Protein AF-D0INF3-F1 (afdb_monomer)

Mean predicted aligned error: 3.2 Å

InterPro domains:
  IPR000438 Acetyl-CoA carboxylase carboxyl transferase, beta subunit [PR01070] (23-40)
  IPR000438 Acetyl-CoA carboxylase carboxyl transferase, beta subunit [PR01070] (52-56)
  IPR011762 Acetyl-coenzyme A carboxyltransferase, N-terminal [PS50980] (1-56)
  IPR029045 ClpP/crotonase-like domain superfamily [SSF52096] (1-56)

Organism: NCBI:txid486078

Structure (mmCIF, N/CA/C/O backbone):
data_AF-D0INF3-F1
#
_entry.id   AF-D0INF3-F1
#
loop_
_atom_site.group_PDB
_atom_site.id
_atom_site.type_symbol
_atom_site.label_atom_id
_atom_site.label_alt_id
_atom_site.label_comp_id
_atom_site.label_asym_id
_atom_site.label_entity_id
_atom_site.label_seq_id
_atom_site.pdbx_PDB_ins_code
_atom_site.Cartn_x
_atom_site.Cartn_y
_atom_site.Cartn_z
_atom_site.occupancy
_atom_site.B_iso_or_equiv
_atom_site.auth_seq_id
_atom_site.auth_comp_id
_atom_site.auth_asym_id
_atom_site.auth_atom_id
_atom_site.pdbx_PDB_model_num
ATOM 1 N N . MET A 1 1 ? 1.412 13.714 1.565 1.00 88.00 1 MET A N 1
ATOM 2 C CA . MET A 1 1 ? 1.341 12.305 2.007 1.00 88.00 1 MET A CA 1
ATOM 3 C C . MET A 1 1 ? 0.865 12.145 3.446 1.00 88.00 1 MET A C 1
ATOM 5 O O . M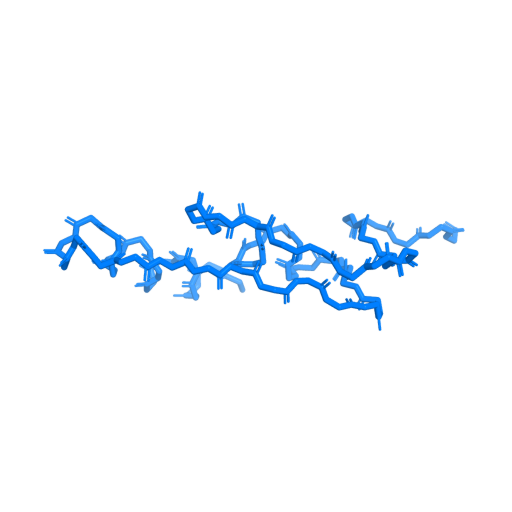ET A 1 1 ? -0.068 11.382 3.645 1.00 88.00 1 MET A O 1
ATOM 9 N N . ALA A 1 2 ? 1.372 12.926 4.410 1.00 92.94 2 ALA A N 1
ATOM 10 C CA . ALA A 1 2 ? 0.944 12.866 5.819 1.00 92.94 2 ALA A CA 1
ATOM 11 C C . ALA A 1 2 ? -0.585 12.872 6.042 1.00 92.94 2 ALA A C 1
ATOM 13 O O . ALA A 1 2 ? -1.091 12.067 6.814 1.00 92.94 2 ALA A O 1
ATOM 14 N N . LYS A 1 3 ? -1.337 13.709 5.308 1.00 95.94 3 LYS A N 1
ATOM 15 C CA . LYS A 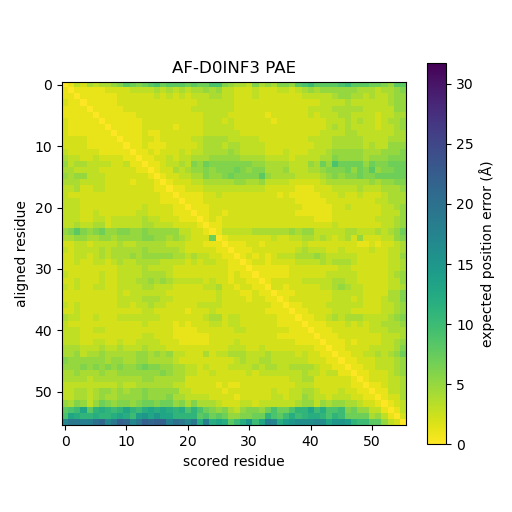1 3 ? -2.810 13.763 5.395 1.00 95.94 3 LYS A CA 1
ATOM 16 C C . LYS A 1 3 ? -3.482 12.406 5.135 1.00 95.94 3 LYS A C 1
ATOM 18 O O . LYS A 1 3 ? -4.386 12.022 5.864 1.00 95.94 3 LYS A O 1
ATOM 23 N N . ILE A 1 4 ? -3.054 11.700 4.088 1.00 95.25 4 ILE A N 1
ATOM 24 C CA . ILE A 1 4 ? -3.680 10.434 3.677 1.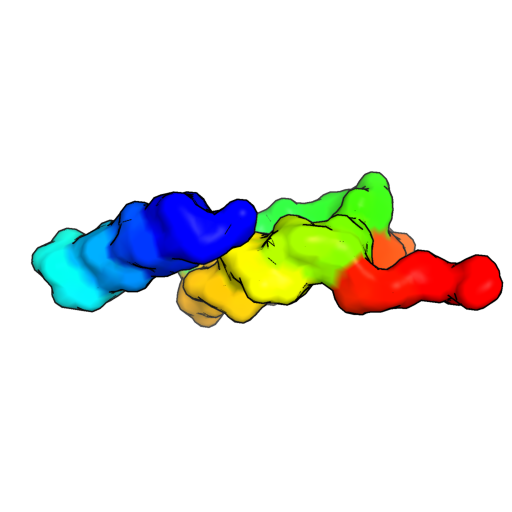00 95.25 4 ILE A CA 1
ATOM 25 C C . ILE A 1 4 ? -3.260 9.318 4.636 1.00 95.25 4 ILE A C 1
ATOM 27 O O . ILE A 1 4 ? -4.107 8.549 5.068 1.00 95.25 4 ILE A O 1
ATOM 31 N N . SER A 1 5 ? -1.986 9.282 5.038 1.00 95.12 5 SER A N 1
ATOM 32 C CA . SER A 1 5 ? -1.503 8.341 6.056 1.00 95.12 5 SER A CA 1
ATOM 33 C C . SER A 1 5 ? -2.230 8.506 7.392 1.00 95.12 5 SER A C 1
ATOM 35 O O . SER A 1 5 ? -2.579 7.512 8.014 1.00 95.12 5 SER A O 1
ATOM 37 N N . SER A 1 6 ? -2.510 9.744 7.810 1.00 95.88 6 SER A N 1
ATOM 38 C CA . SER A 1 6 ? -3.272 10.016 9.034 1.00 95.88 6 SER A CA 1
ATOM 39 C C . SER A 1 6 ? -4.721 9.533 8.923 1.00 95.88 6 SER A C 1
ATOM 41 O O . SER A 1 6 ? -5.207 8.863 9.827 1.00 95.88 6 SER A O 1
ATOM 43 N N . ALA A 1 7 ? -5.393 9.788 7.797 1.00 96.06 7 ALA A N 1
ATOM 44 C CA . ALA A 1 7 ? -6.746 9.278 7.574 1.00 96.06 7 ALA A CA 1
ATOM 45 C C . ALA A 1 7 ? -6.797 7.738 7.523 1.00 96.06 7 ALA A C 1
ATOM 47 O O . ALA A 1 7 ? -7.748 7.135 8.017 1.00 96.06 7 ALA A O 1
ATOM 48 N N . LEU A 1 8 ? -5.771 7.102 6.947 1.00 95.19 8 LEU A N 1
ATOM 49 C CA . LEU A 1 8 ? -5.661 5.646 6.900 1.00 95.19 8 LEU A CA 1
ATOM 50 C C . LEU A 1 8 ? -5.419 5.048 8.294 1.00 95.19 8 LEU A C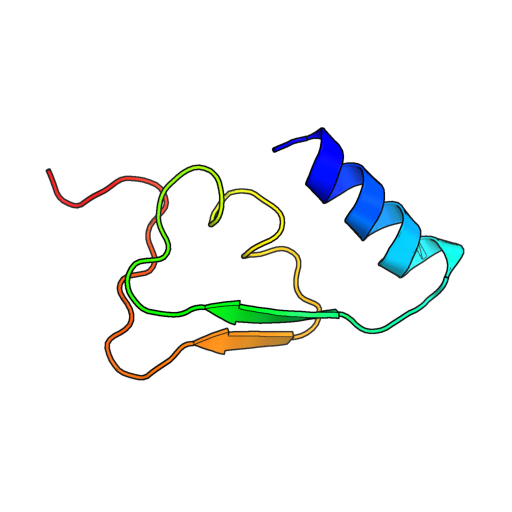 1
ATOM 52 O O . LEU A 1 8 ? -6.049 4.058 8.650 1.00 95.19 8 LEU A O 1
ATOM 56 N N . TYR A 1 9 ? -4.584 5.693 9.109 1.00 95.25 9 TYR A N 1
ATOM 57 C CA . TYR A 1 9 ? -4.374 5.300 10.500 1.00 95.25 9 TYR A CA 1
ATOM 58 C C . TYR A 1 9 ? -5.686 5.321 11.298 1.00 95.25 9 TYR A C 1
ATOM 60 O O . TYR A 1 9 ? -6.019 4.352 11.973 1.00 95.25 9 TYR A O 1
ATOM 68 N N . GLU A 1 10 ? -6.484 6.381 11.160 1.00 95.81 10 GLU A N 1
ATOM 69 C CA . GLU A 1 10 ? -7.811 6.476 11.782 1.00 95.81 10 GLU A CA 1
ATOM 70 C C . GLU A 1 10 ? -8.760 5.357 11.307 1.00 95.81 10 GLU A C 1
ATOM 72 O O . GLU A 1 10 ? -9.516 4.782 12.094 1.00 95.81 10 GLU A O 1
ATOM 77 N N . TYR A 1 11 ? -8.709 5.012 10.018 1.00 95.50 11 TYR A N 1
ATOM 78 C CA . TYR A 1 11 ? -9.495 3.925 9.432 1.00 95.50 11 TYR A CA 1
ATOM 79 C C . TYR A 1 11 ? -9.111 2.549 10.007 1.00 95.50 11 TYR A C 1
ATOM 81 O O . TYR A 1 11 ? -9.994 1.763 10.356 1.00 95.50 11 TYR A O 1
ATOM 89 N N . GLN A 1 12 ? -7.817 2.274 10.174 1.00 94.25 12 GLN A N 1
ATOM 90 C CA . GLN A 1 12 ? -7.334 1.002 10.718 1.00 94.25 12 GLN A CA 1
ATOM 91 C C . GLN A 1 12 ? -7.500 0.916 12.240 1.00 94.25 12 GLN A C 1
ATOM 93 O O . GLN A 1 12 ? -7.960 -0.099 12.752 1.00 94.25 12 GLN A O 1
ATOM 98 N N . VAL A 1 13 ? -7.176 1.972 12.989 1.00 93.12 13 VAL A N 1
ATOM 99 C CA . VAL A 1 13 ? -7.158 1.926 14.461 1.00 93.12 13 VAL A CA 1
ATOM 100 C C . VAL A 1 13 ? -8.542 2.142 15.061 1.00 93.12 13 VAL A C 1
ATOM 102 O O . VAL A 1 13 ? -8.999 1.331 15.867 1.00 93.12 13 VAL A O 1
ATOM 105 N N . ASN A 1 14 ? -9.230 3.214 14.662 1.00 94.06 14 ASN A N 1
ATOM 106 C CA . ASN A 1 14 ? -10.500 3.584 15.287 1.00 94.06 14 ASN A CA 1
ATOM 107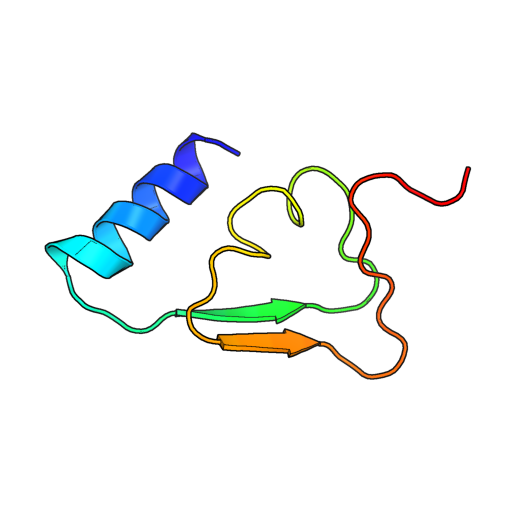 C C . ASN A 1 14 ? -11.675 2.824 14.683 1.00 94.06 14 ASN A C 1
ATOM 109 O O . ASN A 1 14 ? -12.581 2.416 15.409 1.00 94.06 14 ASN A O 1
ATOM 113 N N . LYS A 1 15 ? -11.6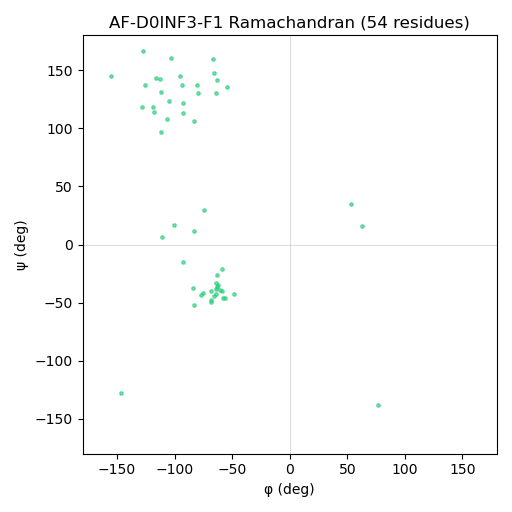58 2.592 13.365 1.00 94.56 15 LYS A N 1
ATOM 114 C CA . LYS A 1 15 ? -12.731 1.843 12.694 1.00 94.56 15 LYS A CA 1
ATOM 115 C C . LYS A 1 15 ? -12.449 0.347 12.574 1.00 94.56 15 LYS A C 1
ATOM 117 O O . LYS A 1 15 ? -13.393 -0.399 12.327 1.00 94.56 15 LYS A O 1
ATOM 122 N N . LYS A 1 16 ? -11.201 -0.099 12.787 1.00 92.88 16 LYS A N 1
ATOM 123 C CA . LYS A 1 16 ? -10.791 -1.515 12.681 1.00 92.88 16 LYS A CA 1
ATOM 124 C C . LYS A 1 16 ? -11.175 -2.138 11.342 1.00 92.88 16 LYS A C 1
ATOM 126 O O . LYS A 1 16 ? -11.560 -3.304 11.272 1.00 92.88 16 LYS A O 1
ATOM 131 N N . LEU A 1 17 ? -11.121 -1.330 10.288 1.00 94.81 17 LEU A N 1
ATOM 132 C CA . LEU A 1 17 ? -11.476 -1.753 8.947 1.00 94.81 17 LEU A CA 1
ATOM 133 C C . LEU A 1 17 ? -10.227 -2.168 8.181 1.00 94.81 17 LEU A C 1
ATOM 135 O O . LEU A 1 17 ? -9.155 -1.587 8.333 1.00 94.81 17 LEU A O 1
ATOM 139 N N . PHE A 1 18 ? -10.410 -3.171 7.335 1.00 95.19 18 PHE A N 1
ATOM 140 C CA . PHE A 1 18 ? -9.348 -3.768 6.550 1.00 95.19 18 PHE A CA 1
ATOM 141 C C . PHE A 1 18 ? -9.031 -2.926 5.312 1.00 95.19 18 PHE A C 1
ATOM 143 O O . PHE A 1 18 ? -9.940 -2.433 4.631 1.00 95.19 18 PHE A O 1
ATOM 150 N N . TYR A 1 19 ? -7.744 -2.765 5.019 1.00 96.38 19 TYR A N 1
ATOM 151 C CA . TYR A 1 19 ? -7.237 -2.000 3.891 1.00 96.38 19 TYR A CA 1
ATOM 152 C C . TYR A 1 19 ? -6.238 -2.830 3.076 1.00 96.38 19 TYR A C 1
ATOM 154 O O . TYR A 1 19 ? -5.177 -3.230 3.558 1.00 96.38 19 TYR A O 1
ATOM 162 N N . VAL A 1 20 ? -6.576 -3.062 1.805 1.00 96.69 20 VAL A N 1
ATOM 163 C CA . VAL A 1 20 ? -5.703 -3.739 0.839 1.00 96.69 20 VAL A CA 1
ATOM 164 C C . VAL A 1 20 ? -5.127 -2.711 -0.116 1.00 96.69 20 VAL A C 1
ATOM 166 O O . VAL A 1 20 ? -5.866 -2.004 -0.799 1.00 96.69 20 VAL A O 1
ATOM 169 N N . SER A 1 21 ? -3.802 -2.666 -0.193 1.00 95.88 21 SER A N 1
ATOM 170 C CA . SER A 1 21 ? -3.091 -1.856 -1.171 1.00 95.88 21 SER A CA 1
ATOM 171 C C . SER A 1 21 ? -2.789 -2.695 -2.407 1.00 95.88 21 SER A C 1
ATOM 173 O O . SER A 1 21 ? -2.128 -3.728 -2.306 1.00 95.88 21 SER A O 1
ATOM 175 N N . ILE A 1 22 ? -3.268 -2.259 -3.571 1.00 95.88 22 ILE A N 1
ATOM 176 C CA . ILE A 1 22 ? -2.950 -2.885 -4.858 1.00 95.88 22 ILE A CA 1
ATOM 177 C C . ILE A 1 22 ? -1.980 -1.965 -5.597 1.00 95.88 22 ILE A C 1
ATOM 179 O O . ILE A 1 22 ? -2.351 -0.882 -6.047 1.00 95.88 22 ILE A O 1
ATOM 183 N N . LEU A 1 23 ? -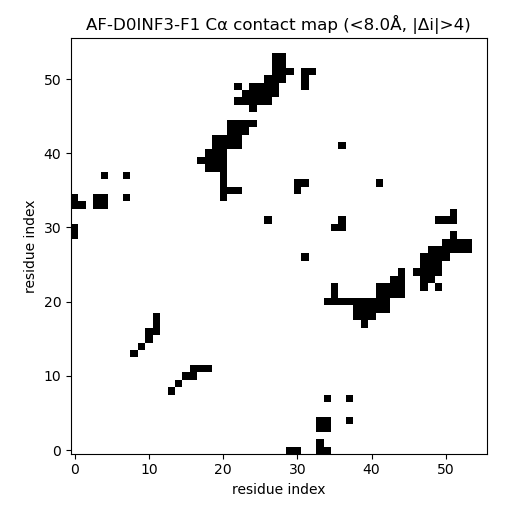0.724 -2.392 -5.679 1.00 95.50 23 LEU A N 1
ATOM 184 C CA . LEU A 1 23 ? 0.376 -1.666 -6.297 1.00 95.50 23 LEU A CA 1
ATOM 185 C C . LEU A 1 23 ? 0.518 -2.084 -7.760 1.00 95.50 23 LEU A C 1
ATOM 187 O O . LEU A 1 23 ? 0.906 -3.212 -8.072 1.00 95.50 23 LEU A O 1
ATOM 191 N N . THR A 1 24 ? 0.232 -1.150 -8.657 1.00 94.25 24 THR A N 1
ATOM 192 C CA . THR A 1 24 ? 0.363 -1.336 -10.104 1.00 94.25 24 THR A CA 1
ATOM 193 C C . THR A 1 24 ? 1.620 -0.642 -10.624 1.00 94.25 24 THR A C 1
ATOM 195 O O . THR A 1 24 ? 2.217 0.216 -9.959 1.00 94.25 24 THR A O 1
ATOM 198 N N . SER A 1 25 ? 2.086 -1.052 -11.804 1.00 91.56 25 SER A N 1
ATOM 199 C CA . SER A 1 25 ? 3.305 -0.490 -12.390 1.00 91.56 25 SER A CA 1
ATOM 200 C C . SER A 1 25 ? 3.047 0.869 -13.058 1.00 91.56 25 SER A C 1
ATOM 202 O O . SER A 1 25 ? 2.171 0.934 -13.923 1.00 91.56 25 SER A O 1
ATOM 204 N N . PRO A 1 26 ? 3.842 1.926 -12.787 1.00 92.44 26 PRO A N 1
ATOM 205 C CA . PRO A 1 26 ? 4.852 2.069 -11.735 1.00 92.44 26 PRO A CA 1
ATOM 206 C C . PRO A 1 26 ? 4.283 2.729 -10.463 1.00 92.44 26 PRO A C 1
ATOM 208 O O . PRO A 1 26 ? 3.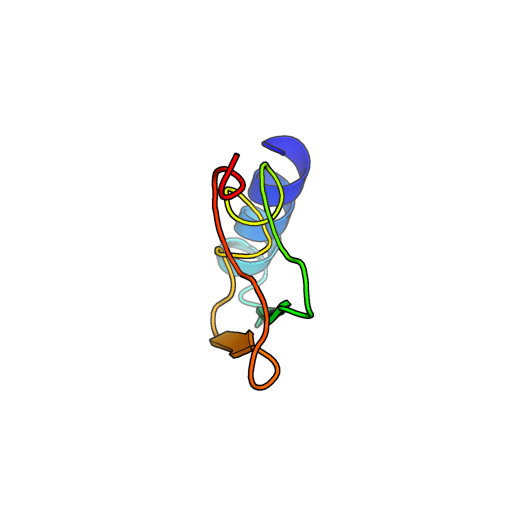629 3.768 -10.533 1.00 92.44 26 PRO A O 1
ATOM 211 N N . THR A 1 27 ? 4.629 2.207 -9.283 1.00 94.19 27 THR A N 1
ATOM 212 C CA . THR A 1 27 ? 4.338 2.859 -7.997 1.00 94.19 27 THR A CA 1
ATOM 213 C C . THR A 1 27 ? 5.629 3.336 -7.343 1.00 94.19 27 THR A C 1
ATOM 215 O O . THR A 1 27 ? 6.332 2.574 -6.675 1.00 94.19 27 THR A O 1
ATOM 218 N N . THR A 1 28 ? 5.953 4.619 -7.524 1.00 94.50 28 THR A N 1
ATOM 219 C CA . THR A 1 28 ? 7.185 5.203 -6.975 1.00 94.50 28 THR A CA 1
ATOM 220 C C . THR A 1 28 ? 6.978 6.468 -6.147 1.00 94.50 28 THR A C 1
ATOM 222 O O . THR A 1 28 ? 5.928 7.110 -6.215 1.00 94.50 28 THR A O 1
ATOM 225 N N . GLY A 1 29 ? 7.998 6.888 -5.396 1.00 94.06 29 GLY A N 1
ATOM 226 C CA . GLY A 1 29 ? 8.001 8.185 -4.722 1.00 94.06 29 GLY A CA 1
ATOM 227 C C . GLY A 1 29 ? 7.144 8.215 -3.463 1.00 94.06 29 GLY A C 1
ATOM 228 O O . GLY A 1 29 ? 7.133 7.293 -2.645 1.00 94.06 29 GLY A O 1
ATOM 229 N N . GLY A 1 30 ? 6.410 9.317 -3.300 1.00 93.62 30 GLY A N 1
ATOM 230 C CA . GLY A 1 30 ? 5.615 9.572 -2.101 1.00 93.62 30 GLY A CA 1
ATOM 231 C C . GLY A 1 30 ? 4.494 8.559 -1.864 1.00 93.62 30 GLY A C 1
ATOM 232 O O . GLY A 1 30 ? 4.101 8.366 -0.718 1.00 93.62 30 GLY A O 1
ATOM 233 N N . VAL A 1 31 ? 3.970 7.913 -2.912 1.00 93.31 31 VAL A N 1
ATOM 234 C CA . VAL A 1 31 ? 2.898 6.908 -2.775 1.00 93.31 31 VAL A CA 1
ATOM 235 C C . VAL A 1 31 ? 3.440 5.670 -2.065 1.00 93.31 31 VAL A C 1
ATOM 237 O O . VAL A 1 31 ? 2.867 5.231 -1.069 1.00 93.31 31 VAL A O 1
ATOM 240 N N . THR A 1 32 ? 4.602 5.188 -2.505 1.00 92.88 32 THR A N 1
ATOM 241 C CA . THR A 1 32 ? 5.340 4.088 -1.872 1.00 92.88 32 THR A CA 1
ATOM 242 C C . THR A 1 32 ? 5.764 4.440 -0.445 1.00 92.88 32 THR A C 1
ATOM 244 O O . THR A 1 32 ? 5.730 3.588 0.428 1.00 92.88 32 THR A O 1
ATOM 247 N N . ALA A 1 33 ? 6.097 5.704 -0.170 1.00 93.69 33 ALA A N 1
ATOM 248 C CA . ALA A 1 33 ? 6.429 6.180 1.179 1.00 93.69 33 ALA A CA 1
ATOM 249 C C . ALA A 1 33 ? 5.211 6.534 2.056 1.00 93.69 33 ALA A C 1
ATOM 251 O O . ALA A 1 33 ? 5.363 7.198 3.082 1.00 93.69 33 ALA A O 1
ATOM 252 N N . SER A 1 34 ? 3.993 6.178 1.647 1.00 94.62 34 SER A N 1
ATOM 253 C CA . SER A 1 34 ? 2.785 6.501 2.408 1.00 94.62 34 SER A CA 1
ATOM 254 C C . SER A 1 34 ? 1.720 5.416 2.276 1.00 94.62 34 SER A C 1
ATOM 256 O O . SER A 1 34 ? 2.003 4.252 2.527 1.00 94.62 34 SER A O 1
ATOM 258 N N . PHE A 1 35 ? 0.491 5.777 1.908 1.00 94.25 35 PHE A N 1
ATOM 259 C CA . PHE A 1 35 ? -0.668 4.885 1.887 1.00 94.25 35 PHE A CA 1
ATOM 260 C C . PHE A 1 35 ? -0.496 3.663 0.975 1.00 94.25 35 PHE A C 1
ATOM 262 O O . PHE A 1 35 ? -1.175 2.663 1.182 1.00 94.25 35 PHE A O 1
ATOM 269 N N . GLY A 1 36 ? 0.416 3.715 -0.002 1.00 93.12 36 GLY A N 1
ATOM 270 C CA . GLY A 1 36 ? 0.749 2.561 -0.833 1.00 93.12 36 GLY A CA 1
ATOM 271 C C . GLY A 1 36 ? 1.372 1.413 -0.031 1.00 93.12 36 GLY A C 1
ATOM 272 O O . GLY A 1 36 ? 1.113 0.254 -0.334 1.00 93.12 36 GLY A O 1
ATOM 273 N N . MET A 1 37 ? 2.137 1.711 1.022 1.00 94.31 37 MET A N 1
ATOM 274 C CA . MET A 1 37 ? 2.854 0.702 1.816 1.00 94.31 37 MET A CA 1
ATOM 275 C C . MET A 1 37 ? 2.299 0.528 3.239 1.00 94.31 37 MET A C 1
ATOM 277 O O . MET A 1 37 ? 2.870 -0.195 4.045 1.00 94.31 37 MET A O 1
ATOM 281 N N . LEU A 1 38 ? 1.177 1.181 3.549 1.00 94.75 38 LEU A N 1
ATOM 282 C CA . LEU A 1 38 ? 0.475 1.089 4.839 1.00 94.75 38 LEU A CA 1
ATOM 283 C C . LEU A 1 38 ? -0.747 0.143 4.776 1.00 94.75 38 LEU A C 1
ATOM 285 O O . LEU A 1 38 ? -1.626 0.201 5.630 1.00 94.75 38 LEU A O 1
ATOM 289 N N . GLY A 1 39 ? -0.814 -0.702 3.741 1.00 93.56 39 GLY A N 1
ATOM 290 C CA . GLY A 1 39 ? -1.795 -1.784 3.597 1.00 93.56 39 GLY A CA 1
ATOM 291 C C . GLY A 1 39 ? -1.664 -2.848 4.680 1.00 93.56 39 GLY A C 1
ATOM 292 O O . GLY A 1 39 ? -0.544 -3.231 5.005 1.00 93.56 39 GLY A O 1
ATOM 293 N N . ASP A 1 40 ? -2.785 -3.384 5.170 1.00 94.62 40 ASP A N 1
ATOM 294 C CA . ASP A 1 40 ? -2.777 -4.628 5.957 1.00 94.62 40 ASP A CA 1
ATOM 295 C C . ASP A 1 40 ? -2.300 -5.797 5.083 1.00 94.62 40 ASP A C 1
ATOM 297 O O . ASP A 1 40 ? -1.541 -6.662 5.516 1.00 94.62 40 ASP A O 1
ATOM 301 N N . ILE A 1 41 ? -2.730 -5.789 3.817 1.00 96.19 41 ILE A N 1
ATOM 302 C CA . ILE A 1 41 ? -2.196 -6.633 2.752 1.00 96.19 41 ILE A CA 1
ATOM 303 C C . ILE A 1 41 ? -1.783 -5.742 1.589 1.00 96.19 41 ILE A C 1
ATOM 305 O O . ILE A 1 41 ? -2.500 -4.817 1.201 1.00 96.19 41 ILE A O 1
ATOM 309 N N . ILE A 1 42 ? -0.627 -6.052 1.013 1.00 96.50 42 ILE A N 1
ATOM 310 C CA . ILE A 1 42 ? -0.090 -5.368 -0.155 1.00 96.50 42 ILE A CA 1
ATOM 311 C C . ILE A 1 42 ? 0.042 -6.392 -1.275 1.00 96.50 42 ILE A C 1
ATOM 313 O O . ILE A 1 42 ? 0.766 -7.378 -1.147 1.00 96.50 42 ILE A O 1
ATOM 317 N N . ILE A 1 43 ? -0.677 -6.158 -2.367 1.00 97.00 43 ILE A N 1
ATOM 318 C CA . ILE A 1 43 ? -0.657 -6.984 -3.572 1.00 97.00 43 ILE A CA 1
ATOM 319 C C . ILE A 1 43 ? -0.006 -6.160 -4.669 1.00 97.00 43 ILE A C 1
ATOM 321 O O . ILE A 1 43 ? -0.375 -5.010 -4.875 1.00 97.00 43 ILE A O 1
ATOM 325 N N . ALA A 1 44 ? 0.951 -6.741 -5.378 1.00 96.25 44 ALA A N 1
ATOM 326 C CA . ALA A 1 44 ? 1.584 -6.105 -6.521 1.00 96.25 44 ALA A CA 1
ATOM 327 C C . ALA A 1 44 ? 1.298 -6.900 -7.792 1.00 96.25 44 ALA A C 1
ATOM 329 O O . ALA A 1 44 ? 1.275 -8.133 -7.767 1.00 96.25 44 ALA A O 1
ATOM 330 N N . GLU A 1 45 ? 1.112 -6.199 -8.906 1.00 96.19 45 GLU A N 1
ATOM 331 C CA . GLU A 1 45 ? 1.081 -6.853 -10.213 1.00 96.19 45 GLU A CA 1
ATOM 332 C C . GLU A 1 45 ? 2.457 -7.462 -10.548 1.00 96.19 45 GLU A C 1
ATOM 334 O O . GLU A 1 45 ? 3.499 -6.909 -10.168 1.00 96.19 45 GLU A O 1
ATOM 339 N N . PRO A 1 46 ? 2.507 -8.584 -11.289 1.00 94.00 46 PRO A N 1
ATOM 340 C CA . PRO A 1 46 ? 3.765 -9.129 -11.784 1.00 94.00 46 PRO A CA 1
ATOM 341 C C . PRO A 1 46 ? 4.553 -8.082 -12.582 1.00 94.00 46 PRO A C 1
ATOM 343 O O . PRO A 1 46 ? 3.998 -7.389 -13.431 1.00 94.00 46 PRO A O 1
ATOM 346 N N . ASN A 1 47 ? 5.863 -7.990 -12.338 1.00 92.50 47 ASN A N 1
ATOM 347 C CA . ASN A 1 47 ? 6.762 -7.000 -12.952 1.00 92.50 47 ASN A CA 1
ATOM 348 C C . ASN A 1 47 ? 6.442 -5.527 -12.618 1.00 92.50 47 ASN A C 1
ATOM 350 O O . ASN A 1 47 ? 6.949 -4.623 -13.290 1.00 92.50 47 ASN A O 1
ATOM 354 N N . ALA A 1 48 ? 5.635 -5.255 -11.584 1.00 93.12 48 ALA A N 1
ATOM 355 C CA . ALA A 1 48 ? 5.385 -3.887 -11.151 1.00 93.12 48 ALA A CA 1
ATOM 356 C C . ALA A 1 48 ? 6.659 -3.217 -10.625 1.00 93.12 48 ALA A C 1
ATOM 358 O O . ALA A 1 48 ? 7.375 -3.753 -9.778 1.00 93.12 48 ALA A O 1
ATOM 359 N N . THR A 1 49 ? 6.937 -2.008 -11.115 1.00 92.50 49 THR A N 1
ATOM 360 C CA . THR A 1 49 ? 8.065 -1.213 -10.619 1.00 92.50 49 THR A CA 1
ATOM 361 C C . THR A 1 49 ? 7.645 -0.465 -9.362 1.00 92.50 49 THR A C 1
ATOM 363 O O . THR A 1 49 ? 6.912 0.521 -9.446 1.00 92.50 49 THR A O 1
ATOM 366 N N . ILE A 1 50 ? 8.121 -0.926 -8.203 1.00 93.94 50 ILE A N 1
ATOM 367 C CA . ILE A 1 50 ? 7.830 -0.328 -6.897 1.00 93.94 50 ILE A CA 1
ATOM 368 C C . ILE A 1 50 ? 9.134 0.163 -6.267 1.00 93.94 50 ILE A C 1
ATOM 370 O O . ILE A 1 50 ? 10.011 -0.639 -5.956 1.00 93.94 50 ILE A O 1
ATOM 374 N N . ALA A 1 51 ? 9.287 1.477 -6.090 1.00 92.38 51 ALA A N 1
ATOM 375 C CA . ALA A 1 51 ? 10.527 2.056 -5.563 1.00 92.38 51 ALA A CA 1
ATOM 376 C C . ALA A 1 51 ? 10.312 3.419 -4.898 1.00 92.38 51 ALA A C 1
ATOM 378 O O . ALA A 1 51 ? 9.524 4.227 -5.370 1.00 92.38 51 ALA A O 1
ATOM 379 N N . PHE A 1 52 ? 11.049 3.739 -3.834 1.00 90.75 52 PHE A N 1
ATOM 380 C CA . PHE A 1 52 ? 10.967 5.080 -3.243 1.00 90.75 52 PHE A CA 1
ATOM 381 C C . PHE A 1 52 ? 11.546 6.154 -4.175 1.00 90.75 52 PHE A C 1
ATOM 383 O O . PHE A 1 52 ? 10.880 7.140 -4.471 1.00 90.75 52 PHE A O 1
ATOM 390 N N . ALA A 1 53 ? 12.749 5.938 -4.698 1.00 90.19 53 ALA A N 1
ATOM 391 C CA . ALA A 1 53 ? 13.354 6.782 -5.721 1.00 90.19 53 ALA A CA 1
ATOM 392 C C . ALA A 1 53 ? 13.474 5.991 -7.030 1.00 90.19 53 ALA A C 1
ATOM 394 O O . ALA A 1 53 ? 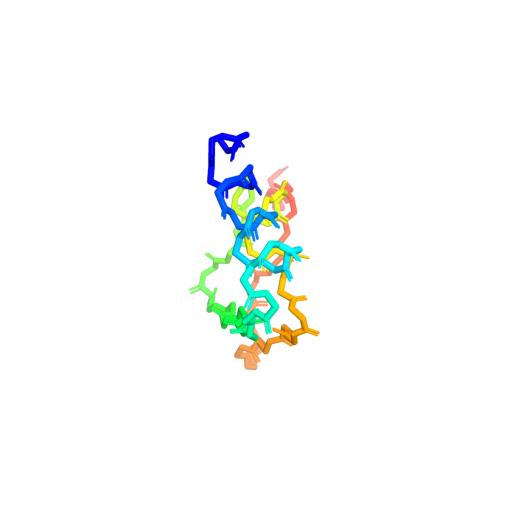13.725 4.786 -7.011 1.00 90.19 53 ALA A O 1
ATOM 395 N N . GLY A 1 54 ? 13.257 6.658 -8.165 1.00 83.44 54 GLY A N 1
ATOM 396 C CA . GLY A 1 54 ? 13.417 6.040 -9.482 1.00 83.44 54 GLY A CA 1
ATOM 397 C C . GLY A 1 54 ? 14.878 5.681 -9.774 1.00 83.44 54 GLY A C 1
ATOM 398 O O . GLY A 1 54 ? 15.791 6.250 -9.188 1.00 83.44 54 GLY A O 1
ATOM 399 N N . LYS A 1 55 ? 15.097 4.760 -10.718 1.00 78.81 55 LYS A N 1
ATOM 400 C CA . LYS A 1 55 ? 16.420 4.241 -11.124 1.00 78.81 55 LYS A CA 1
ATOM 401 C C . LYS A 1 55 ? 17.250 5.234 -11.973 1.00 78.81 55 LYS A C 1
ATOM 403 O O . LYS A 1 55 ? 17.971 4.806 -12.867 1.00 78.81 55 LYS A O 1
ATOM 408 N N . ARG A 1 56 ? 17.076 6.542 -11.773 1.00 72.44 56 ARG A N 1
ATOM 409 C CA . ARG A 1 56 ? 17.822 7.584 -12.495 1.00 72.44 56 ARG A CA 1
ATOM 410 C C . ARG A 1 56 ? 19.100 7.952 -11.765 1.00 72.44 56 ARG A C 1
ATOM 412 O O . ARG A 1 56 ? 19.041 8.027 -10.521 1.00 72.44 56 ARG A O 1
#

pLDDT: mean 93.39, std 4.12, range [72.44, 97.0]

Nearest PDB structures (foldseek):
  2f9y-assembly1_B-2  TM=9.804E-01  e=6.757E-04  Escherichia coli
  8uz2-assembly1_D  TM=9.820E-01  e=1.331E-03  Escherichia coli
  5kdr-assembly1_B-2  TM=9.591E-01  e=3.677E-03  Staphylococcus aureus RF122
  2f9i-assembly1_D  TM=9.827E-01  e=8.873E-03  Staphylococcus aureus

Solvent-accessible surface area (backbone atoms only — not comparable to full-atom values): 3332 Å² total; per-residue (Å²): 97,68,71,58,39,51,54,48,48,47,39,43,69,78,65,65,48,91,46,76,20,76,45,52,68,73,35,51,33,64,47,44,73,27,60,52,63,67,30,82,43,73,46,66,48,89,90,40,48,72,36,60,67,74,100,119

Radius of gyration: 12.03 Å; Cα contacts (8 Å, |Δi|>4): 85; chains: 1; bounding box: 31×23×28 Å

Secondary structure (DSSP, 8-state):
-HHHHHHHHHHHHTS----EEEEPSPEETTTTTTTTT--SEEEE-TT--EESS---

Foldseek 3Di:
DVVVQVVVCCCCPVVVDAFEAEQEAEAEAVCLVGPNVPHPHYHYDPPHHYYNDDPD

Sequence (56 aa):
MAKISSALYEYQVNKKLFYVSILTSPTTGGVTASFGMLGDIIIAEPNATIAFAGKR